Protein AF-A0A2U1VD91-F1 (afdb_monomer)

Sequence (65 aa):
MVVDVAAHHVDPLRHRRAHAETIS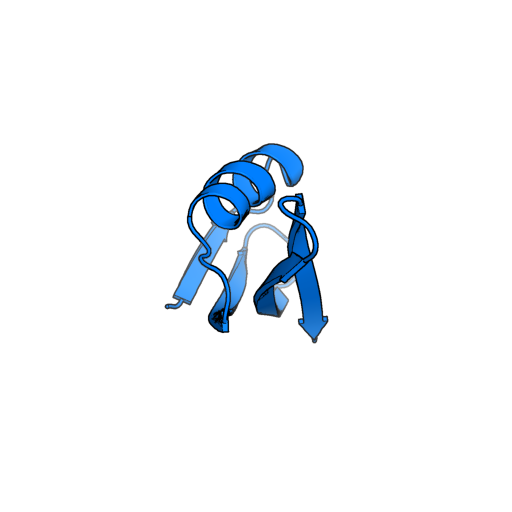TGEVLVNRVRLHGLGRPLTYMHSLIGWEANGRRAVLSCVQL

Nearest PDB structures (foldseek):
  8igd-assembly1_A  TM=6.930E-01  e=1.829E-01  Arabidopsis thaliana
  4wsn-assembly2_N  TM=4.619E-01  e=1.329E-01  Homo sapiens
  6zj8-assembly7_G  TM=6.292E-01  e=6.163E-01  Bordetella pertussis Tohama I
  4d10-assembly1_N  TM=4.653E-01  e=3.467E-01  Homo sapiens
  6m9y-assembly1_C  TM=5.038E-01  e=9.045E-01  Branchiostoma floridae

Foldseek 3Di:
DEDEDEPVPDPVVVVVVVVLVPADAQDKDKYWYWYPPPPDIDTKIWIWHWHDDPNDIDIDIDIGD

Solvent-accessible surface area (backbone atoms only — not comparable to full-atom values): 3856 Å² total; per-residue (Å²): 100,78,49,80,43,56,63,90,73,63,56,70,66,61,57,47,47,67,54,58,76,70,49,46,68,80,36,75,47,63,36,43,36,39,38,35,88,50,103,60,72,47,62,35,40,40,39,38,36,20,42,66,58,95,92,42,75,51,67,52,78,49,80,45,117

Radius of gyration: 13.16 Å; Cα contacts (8 Å, |Δi|>4): 112; chains: 1; bounding box: 29×21×36 Å

pLDDT: mean 73.72, std 14.38, range [45.12, 89.5]

Secondary structure (DSSP, 8-state):
-EEEEETTS--HHHHHHHHHTTPPTT-EEEEEEEEESSSS-EEEEEEEEEEEETTEEEEEEEEE-

Structure (mmCIF, N/CA/C/O backbone):
data_AF-A0A2U1VD91-F1
#
_entry.id   AF-A0A2U1VD91-F1
#
loop_
_atom_site.group_PDB
_atom_site.id
_atom_site.type_symbol
_atom_site.label_atom_id
_atom_site.label_alt_id
_atom_site.label_comp_id
_atom_site.label_asym_id
_atom_site.label_entity_id
_atom_site.label_seq_id
_atom_site.pdbx_PDB_ins_code
_atom_site.Cartn_x
_atom_site.Cartn_y
_atom_site.Cartn_z
_atom_site.occupancy
_atom_site.B_iso_or_equiv
_atom_site.auth_seq_id
_atom_site.auth_comp_id
_atom_site.auth_asym_id
_atom_site.auth_atom_id
_atom_site.pdbx_PDB_model_num
ATOM 1 N N . MET A 1 1 ? -5.279 -3.657 -8.948 1.00 52.62 1 MET A N 1
ATOM 2 C CA . MET A 1 1 ? -4.860 -2.561 -9.851 1.00 52.62 1 MET A CA 1
ATOM 3 C C . MET A 1 1 ? -3.382 -2.756 -10.180 1.00 52.62 1 MET A C 1
ATOM 5 O O . MET A 1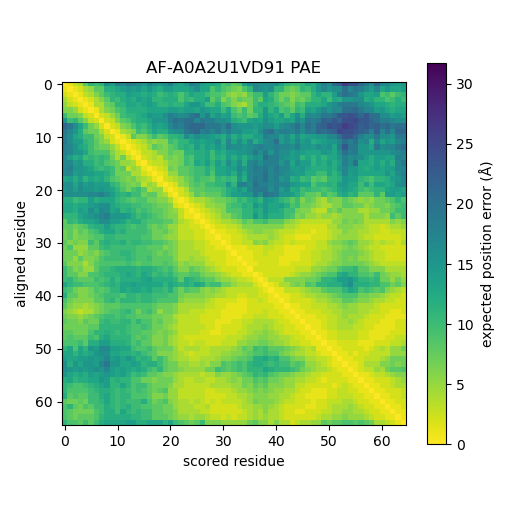 1 ? -2.634 -3.136 -9.285 1.00 52.62 1 MET A O 1
ATOM 9 N N . VAL A 1 2 ? -2.969 -2.591 -11.441 1.00 54.16 2 VAL A N 1
ATOM 10 C CA . VAL A 1 2 ? -1.542 -2.586 -11.822 1.00 54.16 2 VAL A CA 1
ATOM 11 C C . VAL A 1 2 ? -1.144 -1.136 -12.038 1.00 54.16 2 VAL A C 1
ATOM 13 O O . VAL A 1 2 ? -1.828 -0.431 -12.778 1.00 54.16 2 VAL A O 1
ATOM 16 N N . VAL A 1 3 ? -0.085 -0.693 -11.366 1.00 61.91 3 VAL A N 1
ATOM 17 C CA . VAL A 1 3 ? 0.436 0.670 -11.512 1.00 61.91 3 VAL A CA 1
ATOM 18 C C . VAL A 1 3 ? 1.795 0.576 -12.198 1.00 61.91 3 VAL A C 1
ATOM 20 O O . VAL A 1 3 ? 2.744 0.026 -11.634 1.00 61.91 3 VAL A O 1
ATOM 23 N N . ASP A 1 4 ? 1.872 1.077 -13.430 1.00 61.00 4 ASP A N 1
ATOM 24 C CA . ASP A 1 4 ? 3.133 1.241 -14.153 1.00 61.00 4 ASP A CA 1
ATOM 25 C C . ASP A 1 4 ? 3.762 2.572 -13.758 1.00 61.00 4 ASP A C 1
ATOM 27 O O . ASP A 1 4 ? 3.142 3.631 -13.878 1.00 61.00 4 ASP A O 1
ATOM 31 N N . VAL A 1 5 ? 5.001 2.516 -13.273 1.00 60.03 5 VAL A N 1
ATOM 32 C CA . VAL A 1 5 ? 5.687 3.698 -12.758 1.00 60.03 5 VAL A CA 1
ATOM 33 C C . VAL A 1 5 ? 7.091 3.791 -13.353 1.00 60.03 5 VAL A C 1
ATOM 35 O O . VAL A 1 5 ? 7.891 2.858 -13.274 1.00 60.03 5 VAL A O 1
ATOM 38 N N . ALA A 1 6 ? 7.408 4.936 -13.961 1.00 56.50 6 ALA A N 1
ATOM 39 C CA . ALA A 1 6 ? 8.749 5.227 -14.457 1.00 56.50 6 ALA A CA 1
ATOM 40 C C . ALA A 1 6 ? 9.672 5.611 -13.289 1.00 56.50 6 ALA A C 1
ATOM 42 O O . ALA A 1 6 ? 9.377 6.552 -12.551 1.00 56.50 6 ALA A O 1
ATOM 43 N N . ALA A 1 7 ? 10.813 4.931 -13.146 1.00 53.47 7 ALA A N 1
ATOM 44 C CA . ALA A 1 7 ? 11.749 5.096 -12.029 1.00 53.47 7 ALA A CA 1
ATOM 45 C C . ALA A 1 7 ? 12.307 6.526 -11.875 1.00 53.47 7 ALA A C 1
ATOM 47 O O . ALA A 1 7 ? 12.738 6.895 -10.789 1.00 53.47 7 ALA A O 1
ATOM 48 N N . HIS A 1 8 ? 12.258 7.353 -12.925 1.00 50.34 8 HIS A N 1
ATOM 49 C CA . HIS A 1 8 ? 12.730 8.744 -12.901 1.00 50.34 8 HIS A CA 1
ATOM 50 C C . HIS A 1 8 ? 11.669 9.776 -12.470 1.00 50.34 8 HIS A C 1
ATOM 52 O O . HIS A 1 8 ? 11.991 10.956 -12.395 1.00 50.34 8 HIS A O 1
ATOM 58 N N . HIS A 1 9 ? 10.411 9.377 -12.240 1.00 45.12 9 HIS A N 1
ATOM 59 C CA . HIS A 1 9 ? 9.291 10.295 -11.937 1.00 45.12 9 HIS A CA 1
ATOM 60 C C . HIS A 1 9 ? 8.641 10.049 -10.567 1.00 45.12 9 HIS A C 1
ATOM 62 O O . HIS A 1 9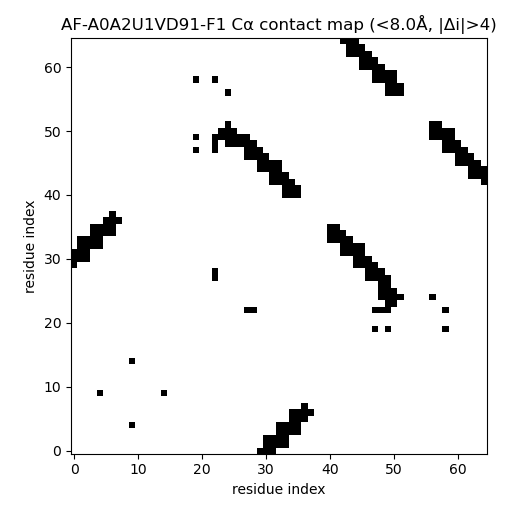 ? 7.579 10.595 -10.263 1.00 45.12 9 HIS A O 1
ATOM 68 N N . VAL A 1 10 ? 9.266 9.231 -9.720 1.00 49.88 10 VAL A N 1
ATOM 69 C CA . VAL A 1 10 ? 8.723 8.900 -8.403 1.00 49.88 10 VAL A CA 1
ATOM 70 C C . VAL A 1 10 ? 9.365 9.795 -7.363 1.00 49.88 10 VAL A C 1
ATOM 72 O O . VAL A 1 10 ? 10.499 9.556 -6.967 1.00 49.88 10 VAL A O 1
ATOM 75 N N . ASP A 1 11 ? 8.622 10.787 -6.877 1.00 52.94 11 ASP A N 1
ATOM 76 C CA . ASP A 1 11 ? 8.769 11.180 -5.478 1.00 52.94 11 ASP A CA 1
ATOM 77 C C . ASP A 1 11 ? 8.058 10.098 -4.642 1.00 52.94 11 ASP A C 1
ATOM 79 O O . ASP A 1 11 ? 6.817 10.040 -4.634 1.00 52.94 11 ASP A O 1
ATOM 83 N N . PRO A 1 12 ? 8.802 9.206 -3.959 1.00 49.50 12 PRO A N 1
ATOM 84 C CA . PRO A 1 12 ? 8.215 8.076 -3.244 1.00 49.50 12 PRO A CA 1
ATOM 85 C C . PRO A 1 12 ? 7.301 8.536 -2.107 1.00 49.50 12 PRO A C 1
ATOM 87 O O . PRO A 1 12 ? 6.364 7.828 -1.735 1.00 49.50 12 PRO A O 1
ATOM 90 N N . LEU A 1 13 ? 7.544 9.732 -1.565 1.00 45.56 13 LEU A N 1
ATOM 91 C CA . LEU A 1 13 ? 6.779 10.301 -0.461 1.00 45.56 13 LEU A CA 1
ATOM 92 C C . LEU A 1 13 ? 5.454 10.890 -0.949 1.00 45.56 13 LEU A C 1
ATOM 94 O O . LEU A 1 13 ? 4.426 10.729 -0.283 1.00 45.56 13 LEU A O 1
ATOM 98 N N . ARG A 1 14 ? 5.446 11.517 -2.131 1.00 49.44 14 ARG A N 1
ATOM 99 C CA . ARG A 1 14 ? 4.233 12.107 -2.716 1.00 49.44 14 ARG A CA 1
ATOM 100 C C . ARG A 1 14 ? 3.243 11.045 -3.190 1.00 49.44 14 ARG A C 1
ATOM 102 O O . ARG A 1 14 ? 2.044 11.188 -2.954 1.00 49.44 14 ARG A O 1
ATOM 109 N N . HIS A 1 15 ? 3.732 9.955 -3.784 1.00 53.56 15 HIS A N 1
ATOM 110 C CA . HIS A 1 15 ? 2.872 8.835 -4.176 1.00 53.56 15 HIS A CA 1
ATOM 111 C C . HIS A 1 15 ? 2.306 8.099 -2.949 1.00 53.56 15 HIS A C 1
ATOM 113 O O . HIS A 1 15 ? 1.121 7.768 -2.909 1.00 53.56 15 HIS A O 1
ATOM 119 N N . ARG A 1 16 ? 3.121 7.950 -1.892 1.00 52.56 16 ARG A N 1
ATOM 120 C CA . ARG A 1 16 ? 2.698 7.371 -0.611 1.00 52.56 16 ARG A CA 1
ATOM 121 C C . ARG A 1 16 ? 1.607 8.190 0.082 1.00 52.56 16 ARG A C 1
ATOM 123 O O . ARG A 1 16 ? 0.679 7.587 0.608 1.00 52.56 16 ARG A O 1
ATOM 130 N N . ARG A 1 17 ? 1.689 9.527 0.088 1.00 51.94 17 ARG A N 1
ATOM 131 C CA . ARG A 1 17 ? 0.651 10.387 0.696 1.00 51.94 17 ARG A CA 1
ATOM 132 C C . ARG A 1 17 ? -0.696 10.263 -0.009 1.00 51.94 17 ARG A C 1
ATOM 134 O O . ARG A 1 17 ? -1.681 9.955 0.649 1.00 51.94 17 ARG A O 1
ATOM 141 N N . ALA A 1 18 ? -0.719 10.403 -1.334 1.00 57.38 18 ALA A N 1
ATOM 142 C CA . ALA A 1 18 ? -1.964 10.342 -2.102 1.00 57.38 18 ALA A CA 1
ATOM 143 C C . ALA A 1 18 ? -2.687 8.984 -1.966 1.00 57.38 18 ALA A C 1
ATOM 145 O O . ALA A 1 18 ? -3.915 8.928 -1.972 1.00 57.38 18 ALA A O 1
ATOM 146 N N . HIS A 1 19 ? -1.935 7.887 -1.819 1.00 58.88 19 HIS A N 1
ATOM 147 C CA . HIS A 1 19 ? -2.507 6.559 -1.571 1.00 58.88 19 HIS A CA 1
ATOM 148 C C . HIS A 1 19 ? -2.872 6.313 -0.102 1.00 58.88 19 HIS A C 1
ATOM 150 O O . HIS A 1 19 ? -3.871 5.665 0.171 1.00 58.88 19 HIS A O 1
ATOM 156 N N . ALA A 1 20 ? -2.101 6.815 0.864 1.00 56.94 20 ALA A N 1
ATOM 157 C CA . ALA A 1 20 ? -2.416 6.614 2.280 1.00 56.94 20 ALA A CA 1
ATOM 158 C C . ALA A 1 20 ? -3.653 7.410 2.731 1.00 56.94 20 ALA A C 1
ATOM 160 O O . ALA A 1 20 ? -4.375 6.962 3.617 1.00 56.94 20 ALA A O 1
ATOM 161 N N . GLU A 1 21 ? -3.911 8.571 2.123 1.00 60.59 21 GLU A N 1
ATOM 162 C CA . GLU A 1 21 ? -5.070 9.417 2.443 1.00 60.59 21 GLU A CA 1
ATOM 163 C C . GLU A 1 21 ? -6.406 8.781 2.025 1.00 60.59 21 GLU A C 1
ATOM 165 O O . GLU A 1 21 ? -7.437 9.044 2.648 1.00 60.59 21 GLU A O 1
ATOM 170 N N . THR A 1 22 ? -6.387 7.909 1.012 1.00 64.94 22 THR A N 1
ATOM 171 C CA . THR A 1 22 ? -7.584 7.276 0.441 1.00 64.94 22 THR A CA 1
ATOM 172 C C . THR A 1 22 ? -7.966 5.951 1.098 1.00 64.94 22 THR A C 1
ATOM 174 O O . THR A 1 22 ? -9.109 5.533 0.952 1.00 64.94 22 THR A O 1
ATOM 177 N N . ILE A 1 23 ? -7.068 5.317 1.861 1.00 70.81 23 ILE A N 1
ATOM 178 C CA . ILE A 1 23 ? -7.322 3.995 2.450 1.00 70.81 23 ILE A CA 1
ATOM 179 C C . ILE A 1 23 ? -8.092 4.132 3.762 1.00 70.81 23 ILE A C 1
ATOM 181 O O . ILE A 1 23 ? -7.619 4.727 4.742 1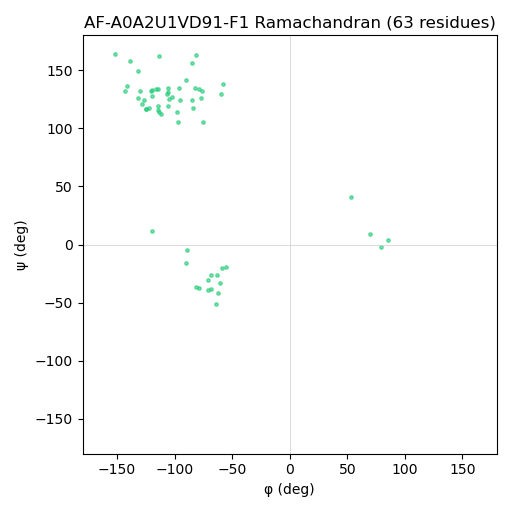.00 70.81 23 ILE A O 1
ATOM 185 N N . SER A 1 24 ? -9.291 3.563 3.773 1.00 75.31 24 SER A N 1
ATOM 186 C CA . SER A 1 24 ? -10.180 3.557 4.931 1.00 75.31 24 SER A CA 1
ATOM 187 C C . SER A 1 24 ? -9.808 2.457 5.930 1.00 75.31 24 SER A C 1
ATOM 189 O O . SER A 1 24 ? -9.070 1.518 5.633 1.00 75.31 24 SER A O 1
ATOM 191 N N . THR A 1 25 ? -10.314 2.569 7.155 1.00 78.81 25 THR A N 1
ATOM 192 C CA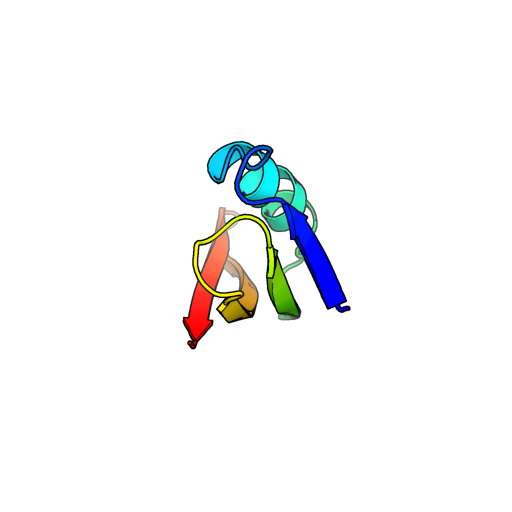 . THR A 1 25 ? -10.125 1.547 8.193 1.00 78.81 25 THR A CA 1
ATOM 193 C C . THR A 1 25 ? -10.701 0.205 7.744 1.00 78.81 25 THR A C 1
ATOM 195 O O . THR A 1 25 ? -11.851 0.139 7.319 1.00 78.81 25 THR A O 1
ATOM 198 N N . GLY A 1 26 ? -9.909 -0.866 7.850 1.00 75.69 26 GLY A N 1
ATOM 199 C CA . GLY A 1 26 ? -10.306 -2.210 7.415 1.00 75.69 26 GLY A CA 1
ATOM 200 C C . GLY A 1 26 ? -10.198 -2.439 5.905 1.00 75.69 26 GLY A C 1
ATOM 201 O O . GLY A 1 26 ? -10.435 -3.552 5.439 1.00 75.69 26 GLY A O 1
ATOM 202 N N . GLU A 1 27 ? -9.806 -1.420 5.141 1.00 78.69 27 GLU A N 1
ATOM 203 C CA . GLU A 1 27 ? -9.548 -1.548 3.715 1.00 78.69 27 GLU A CA 1
ATOM 204 C C . GLU A 1 27 ? -8.138 -2.094 3.477 1.00 78.69 27 GLU A C 1
ATOM 206 O O . GLU A 1 27 ? -7.154 -1.659 4.089 1.00 78.69 27 GLU A O 1
ATOM 211 N N . VAL A 1 28 ? -8.052 -3.061 2.565 1.00 81.44 28 VAL A N 1
ATOM 212 C CA . VAL A 1 28 ? -6.793 -3.632 2.096 1.00 81.44 28 VAL A CA 1
ATOM 213 C C . VAL A 1 28 ? -6.641 -3.284 0.628 1.00 81.44 28 VAL A C 1
ATOM 215 O O . VAL A 1 28 ? -7.407 -3.748 -0.218 1.00 81.44 28 VAL A O 1
ATOM 218 N N . LEU A 1 29 ? -5.615 -2.502 0.324 1.00 82.19 29 LEU A N 1
ATOM 219 C CA . LEU A 1 29 ? -5.251 -2.164 -1.039 1.00 82.19 29 LEU A CA 1
ATOM 220 C C . LEU A 1 29 ? -4.003 -2.950 -1.429 1.00 82.19 29 LEU A C 1
ATOM 222 O O . LEU A 1 29 ? -2.951 -2.819 -0.806 1.00 82.19 29 LEU A O 1
ATOM 226 N N . VAL A 1 30 ? -4.133 -3.779 -2.464 1.00 83.25 30 VAL A N 1
ATOM 227 C CA . VAL A 1 30 ? -3.035 -4.590 -2.998 1.00 83.25 30 VAL A CA 1
ATOM 228 C C . VAL A 1 30 ? -2.688 -4.103 -4.398 1.00 83.25 30 VAL A C 1
ATOM 230 O O . VAL A 1 30 ? -3.465 -4.248 -5.348 1.00 83.25 30 VAL A O 1
ATOM 233 N N . ASN A 1 31 ? -1.487 -3.553 -4.521 1.00 82.00 31 ASN A N 1
ATOM 234 C CA . ASN A 1 31 ? -0.929 -3.059 -5.765 1.00 82.00 31 ASN A CA 1
ATOM 235 C C . ASN A 1 31 ? 0.144 -4.006 -6.283 1.00 82.00 31 ASN A C 1
ATOM 237 O O . ASN A 1 31 ? 1.054 -4.403 -5.555 1.00 82.00 31 ASN A O 1
ATOM 241 N N . ARG A 1 32 ? 0.076 -4.297 -7.581 1.00 83.44 32 ARG A N 1
ATOM 242 C CA . ARG A 1 32 ? 1.212 -4.838 -8.322 1.00 83.44 32 ARG A CA 1
ATOM 243 C 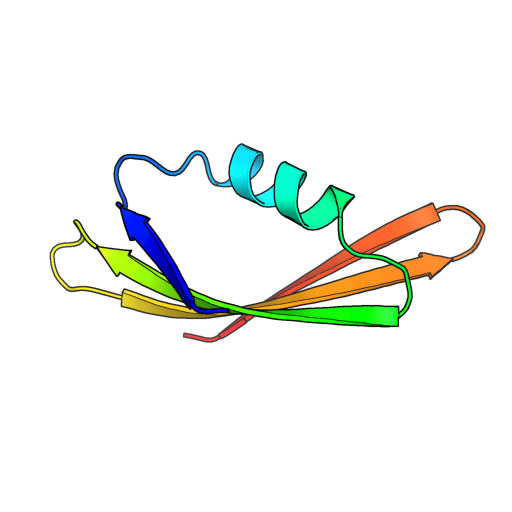C . ARG A 1 32 ? 1.882 -3.680 -9.040 1.00 83.44 32 ARG A C 1
ATOM 245 O O . ARG A 1 32 ? 1.272 -3.068 -9.918 1.00 83.44 32 ARG A O 1
ATOM 252 N N . VAL A 1 33 ? 3.108 -3.371 -8.646 1.00 83.56 33 VAL A N 1
ATOM 253 C CA . VAL A 1 33 ? 3.861 -2.235 -9.173 1.00 83.56 33 VAL A CA 1
ATOM 254 C C . VAL A 1 33 ? 4.950 -2.752 -10.090 1.00 83.56 33 VAL A C 1
ATOM 256 O O . VAL A 1 33 ? 5.713 -3.643 -9.712 1.00 83.56 33 VAL A O 1
ATOM 259 N N . ARG A 1 34 ? 5.029 -2.185 -11.293 1.00 83.56 34 ARG A N 1
ATOM 260 C CA . ARG A 1 34 ? 6.115 -2.452 -12.233 1.00 83.56 34 ARG A CA 1
ATOM 261 C C . ARG A 1 34 ? 6.923 -1.177 -12.435 1.00 83.56 3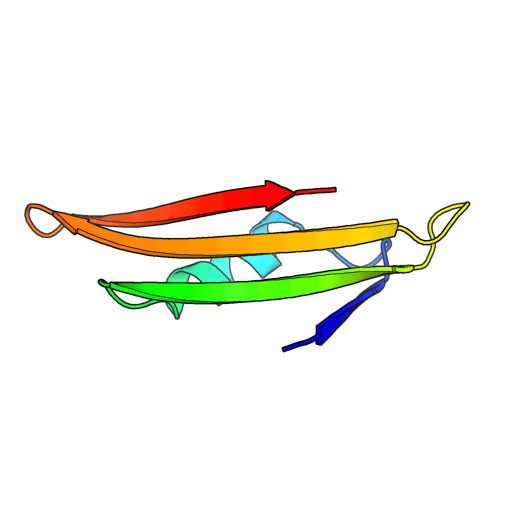4 ARG A C 1
ATOM 263 O O . ARG A 1 34 ? 6.400 -0.154 -12.870 1.00 83.56 34 ARG A O 1
ATOM 270 N N . LEU A 1 35 ? 8.200 -1.256 -12.082 1.00 82.19 35 LEU A N 1
ATOM 271 C CA . LEU A 1 35 ? 9.174 -0.188 -12.231 1.00 82.19 35 LEU A CA 1
ATOM 272 C C . LEU A 1 35 ? 9.949 -0.372 -13.535 1.00 82.19 35 LEU A C 1
ATOM 274 O O . LEU A 1 35 ? 10.583 -1.409 -13.761 1.00 82.19 35 LEU A O 1
ATOM 278 N N . HIS A 1 36 ? 9.926 0.669 -14.362 1.00 81.31 36 HIS A N 1
ATOM 279 C CA . HIS A 1 36 ? 10.679 0.761 -15.619 1.00 81.31 36 HIS A CA 1
ATOM 280 C C . HIS A 1 36 ? 11.747 1.856 -15.530 1.00 81.31 36 HIS A C 1
ATOM 282 O O . HIS A 1 36 ? 11.659 2.725 -14.671 1.00 81.31 36 HIS A O 1
ATOM 288 N N . GLY A 1 37 ? 12.753 1.845 -16.409 1.00 82.56 37 GLY A N 1
ATOM 289 C CA . GLY A 1 37 ? 13.875 2.807 -16.362 1.00 82.56 37 GLY A CA 1
ATOM 290 C C . GLY A 1 37 ? 15.021 2.403 -15.424 1.00 82.56 37 GLY A C 1
ATOM 291 O O . GLY A 1 37 ? 15.996 3.127 -15.268 1.00 82.56 37 GLY A O 1
ATOM 292 N N . LEU A 1 38 ? 14.925 1.218 -14.823 1.00 77.56 38 LEU A N 1
ATOM 293 C CA . LEU A 1 38 ? 16.043 0.531 -14.184 1.00 77.56 38 LEU A CA 1
ATOM 294 C C . LEU A 1 38 ? 16.812 -0.274 -15.243 1.00 77.56 38 LEU A C 1
ATOM 296 O O . LEU A 1 38 ? 16.224 -0.701 -16.237 1.00 77.56 38 LEU A O 1
ATOM 300 N N . GLY A 1 39 ? 18.097 -0.569 -15.005 1.00 84.50 39 GLY A N 1
ATOM 301 C CA . GLY A 1 39 ? 18.892 -1.439 -15.892 1.00 84.50 39 GLY A CA 1
ATOM 302 C C . GLY A 1 39 ? 18.269 -2.827 -16.126 1.00 84.50 39 GLY A C 1
ATOM 303 O O . GLY A 1 39 ? 18.582 -3.488 -17.114 1.00 84.50 39 GLY A O 1
ATOM 304 N N . ARG A 1 40 ? 17.350 -3.254 -15.247 1.00 83.81 40 ARG A N 1
ATOM 305 C CA . ARG A 1 40 ? 16.394 -4.349 -15.454 1.00 83.81 40 ARG A CA 1
ATOM 306 C C . ARG A 1 40 ? 15.042 -3.971 -14.831 1.00 83.81 40 ARG A C 1
ATOM 308 O O . ARG A 1 40 ? 15.055 -3.472 -13.707 1.00 83.81 40 ARG A O 1
ATOM 315 N N . PRO A 1 41 ? 13.895 -4.217 -15.494 1.00 84.69 41 PRO A N 1
ATOM 316 C CA . PRO A 1 41 ? 12.583 -3.960 -14.904 1.00 84.69 41 PRO A CA 1
ATOM 317 C C . PRO A 1 41 ? 12.389 -4.729 -13.594 1.00 84.69 41 PRO A C 1
ATOM 319 O O . PRO A 1 41 ? 12.717 -5.914 -13.522 1.00 84.69 41 PRO A O 1
ATOM 322 N N . LEU A 1 42 ? 11.811 -4.073 -12.587 1.00 86.62 42 LEU A N 1
ATOM 323 C CA . LEU A 1 42 ? 11.476 -4.688 -11.302 1.00 86.62 42 LEU A CA 1
ATOM 324 C C . LEU A 1 42 ? 9.960 -4.699 -11.133 1.00 86.62 42 LEU A C 1
ATOM 326 O O . LEU A 1 42 ? 9.300 -3.695 -11.379 1.00 86.62 42 LEU A O 1
ATOM 330 N N . THR A 1 43 ? 9.399 -5.826 -10.713 1.00 87.88 43 THR A N 1
ATOM 331 C CA . THR A 1 43 ? 7.990 -5.913 -10.317 1.00 87.88 43 THR A CA 1
ATOM 332 C C . THR A 1 43 ? 7.941 -6.276 -8.848 1.00 87.88 43 THR A C 1
ATOM 334 O O . THR A 1 43 ? 8.658 -7.183 -8.452 1.00 87.88 43 THR A O 1
ATOM 337 N N . TYR A 1 44 ? 7.120 -5.587 -8.062 1.00 84.75 44 TYR A N 1
ATOM 338 C CA . TYR A 1 44 ? 6.914 -5.909 -6.653 1.00 84.75 44 TYR A CA 1
ATOM 339 C C . TYR A 1 44 ? 5.436 -5.777 -6.278 1.00 84.75 44 TYR A C 1
ATOM 341 O O . TYR A 1 44 ? 4.656 -5.084 -6.944 1.00 84.75 44 TYR A O 1
ATOM 349 N N . MET A 1 45 ? 5.047 -6.458 -5.207 1.00 87.56 45 MET A N 1
ATOM 350 C CA . MET A 1 45 ? 3.732 -6.341 -4.590 1.00 87.56 45 MET A CA 1
ATOM 351 C C . MET A 1 45 ? 3.800 -5.361 -3.423 1.00 87.56 45 MET A C 1
ATOM 353 O O . MET A 1 45 ? 4.707 -5.419 -2.591 1.00 87.56 45 MET A O 1
ATOM 357 N N . HIS A 1 46 ? 2.824 -4.464 -3.351 1.00 86.62 46 HIS A N 1
ATOM 358 C CA . HIS A 1 46 ? 2.675 -3.491 -2.276 1.00 86.62 46 HIS A CA 1
ATOM 359 C C . HIS A 1 46 ? 1.286 -3.621 -1.674 1.00 86.62 46 HIS A C 1
ATOM 361 O O . HIS A 1 46 ? 0.293 -3.367 -2.353 1.00 86.62 46 HIS A O 1
ATOM 367 N N . SER A 1 47 ? 1.223 -3.998 -0.404 1.00 86.56 47 SER A N 1
ATOM 368 C CA . SER A 1 47 ? -0.025 -4.036 0.352 1.00 86.56 47 SER A CA 1
ATOM 369 C C . SER A 1 47 ? -0.071 -2.865 1.323 1.00 86.56 47 SER A C 1
ATOM 371 O O . SER A 1 47 ? 0.888 -2.624 2.064 1.00 86.56 47 SER A O 1
ATOM 373 N N . LEU A 1 48 ? -1.188 -2.150 1.325 1.00 86.12 48 LEU A N 1
ATOM 374 C CA . LEU A 1 48 ? -1.490 -1.080 2.262 1.00 86.12 48 LEU A CA 1
ATOM 375 C C . LEU A 1 48 ? -2.757 -1.452 3.037 1.00 86.12 48 LEU A C 1
ATOM 377 O O . LEU A 1 48 ? -3.766 -1.804 2.429 1.00 86.12 48 LEU A O 1
ATOM 381 N N . ILE A 1 49 ? -2.696 -1.395 4.366 1.00 85.62 49 ILE A N 1
ATOM 382 C CA . ILE A 1 49 ? -3.819 -1.750 5.243 1.00 85.62 49 ILE A CA 1
ATOM 383 C C . ILE A 1 49 ? -4.111 -0.568 6.156 1.00 85.62 49 ILE A C 1
ATOM 385 O O . ILE A 1 49 ? -3.253 -0.172 6.951 1.00 85.62 49 ILE A O 1
ATOM 389 N N . GLY A 1 50 ? -5.308 -0.002 6.025 1.00 86.94 50 GLY A N 1
ATOM 390 C CA . GLY A 1 50 ? -5.765 1.092 6.873 1.00 86.94 50 GLY A CA 1
ATOM 391 C C . GLY A 1 50 ? -6.233 0.585 8.230 1.00 86.94 50 GLY A C 1
ATOM 392 O O . GLY A 1 50 ? -7.012 -0.366 8.319 1.00 86.94 50 GLY A O 1
ATOM 393 N N . TRP A 1 51 ? -5.795 1.247 9.294 1.00 83.06 51 TRP A N 1
ATOM 394 C CA . TRP A 1 51 ? -6.297 1.017 10.641 1.00 83.06 51 TRP A CA 1
ATOM 395 C C . TRP A 1 51 ? -6.647 2.344 11.315 1.00 83.06 51 TRP A C 1
ATOM 397 O O . TRP A 1 51 ? -6.014 3.377 11.084 1.00 83.06 51 TRP A O 1
ATOM 407 N N . GLU A 1 52 ? -7.637 2.295 12.199 1.00 87.75 52 GLU A N 1
ATOM 408 C CA . GLU A 1 52 ? -7.944 3.373 13.126 1.00 87.75 52 GLU A CA 1
ATOM 409 C C . GLU A 1 52 ? -8.075 2.803 14.536 1.00 87.75 52 GLU A C 1
ATOM 411 O O . GLU A 1 52 ? -8.726 1.782 14.749 1.00 87.75 52 GLU A O 1
ATOM 416 N N . ALA A 1 53 ? -7.412 3.440 15.497 1.00 83.75 53 ALA A N 1
ATOM 417 C CA . ALA A 1 53 ? -7.523 3.103 16.910 1.00 83.75 53 ALA A CA 1
ATOM 418 C C . ALA A 1 53 ? -7.479 4.388 17.737 1.00 83.75 53 ALA A C 1
ATOM 420 O O . ALA A 1 53 ? -6.601 5.227 17.534 1.00 83.75 53 ALA A O 1
ATOM 421 N N . ASN A 1 54 ? -8.412 4.543 18.680 1.00 89.50 54 ASN A N 1
ATOM 422 C CA . ASN A 1 54 ? -8.498 5.714 19.564 1.00 89.50 54 ASN A CA 1
ATOM 423 C C . ASN A 1 54 ? -8.524 7.056 18.798 1.00 89.50 54 ASN A C 1
ATOM 425 O O . ASN A 1 54 ? -7.834 8.004 19.174 1.00 89.50 54 ASN A O 1
ATOM 429 N N . GLY A 1 55 ? -9.256 7.116 17.678 1.00 85.50 55 GLY A N 1
ATOM 430 C CA . GLY A 1 55 ? -9.353 8.305 16.819 1.00 85.50 55 GLY A CA 1
ATOM 431 C C . GLY A 1 55 ? -8.072 8.650 16.049 1.00 85.50 55 GLY A C 1
ATOM 432 O O . GLY A 1 55 ? -7.979 9.720 15.449 1.00 85.50 55 GLY A O 1
ATOM 433 N N . ARG A 1 56 ? -7.059 7.774 16.066 1.00 84.38 56 ARG A N 1
ATOM 434 C CA . ARG A 1 56 ? -5.830 7.926 15.280 1.00 84.38 56 ARG A CA 1
ATOM 435 C C . ARG A 1 56 ? -5.854 6.971 14.101 1.00 84.38 56 ARG A C 1
ATOM 437 O O . ARG A 1 56 ? -5.978 5.763 14.290 1.00 84.38 56 ARG A O 1
ATOM 444 N N . ARG A 1 57 ? -5.672 7.522 12.902 1.00 83.56 57 ARG A N 1
ATOM 445 C CA . ARG A 1 57 ? -5.512 6.755 11.664 1.00 83.56 57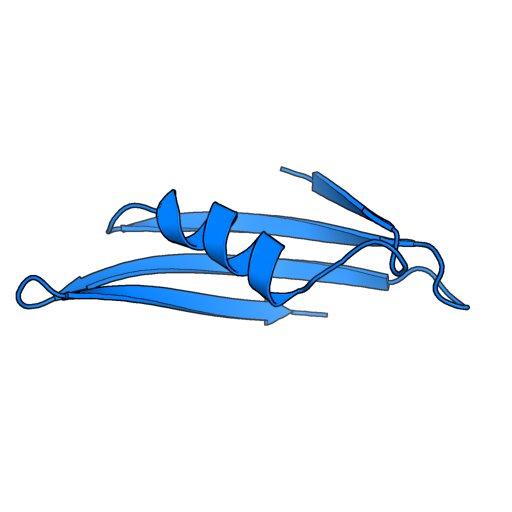 ARG A CA 1
ATOM 446 C C . ARG A 1 57 ? -4.049 6.439 11.413 1.00 83.56 57 ARG A C 1
ATOM 448 O O . ARG A 1 57 ? -3.178 7.288 11.614 1.00 83.56 57 ARG A O 1
ATOM 455 N N . ALA A 1 58 ? -3.799 5.242 10.914 1.00 83.25 58 ALA A N 1
ATOM 456 C CA . ALA A 1 58 ? -2.505 4.867 10.387 1.00 83.25 58 ALA A CA 1
ATOM 457 C C . ALA A 1 58 ? -2.649 3.794 9.305 1.00 83.25 58 ALA A C 1
ATOM 459 O O . ALA A 1 58 ? -3.697 3.177 9.134 1.00 83.25 58 ALA A O 1
ATOM 460 N N . VAL A 1 59 ? -1.582 3.618 8.532 1.00 83.56 59 VAL A N 1
ATOM 461 C CA . VAL A 1 59 ? -1.547 2.695 7.399 1.00 83.56 59 VAL A CA 1
ATOM 462 C C . VAL A 1 59 ? -0.326 1.802 7.550 1.00 83.56 59 VAL A C 1
ATOM 464 O O . VAL A 1 59 ? 0.808 2.289 7.585 1.00 83.56 59 VAL A O 1
ATOM 467 N N . LEU A 1 60 ? -0.553 0.493 7.626 1.00 83.44 60 LEU A N 1
ATOM 468 C CA . LEU A 1 60 ? 0.508 -0.499 7.516 1.00 83.44 60 LEU A CA 1
ATOM 469 C C . LEU A 1 60 ? 0.903 -0.629 6.042 1.00 83.44 60 LEU A C 1
ATOM 471 O O . LEU A 1 60 ? 0.041 -0.751 5.178 1.00 83.44 60 LEU A O 1
ATOM 475 N N . SER A 1 61 ? 2.205 -0.605 5.760 1.00 85.00 61 SER A N 1
ATOM 476 C CA . SER A 1 61 ? 2.755 -0.722 4.409 1.00 85.00 61 SER A CA 1
ATOM 477 C C . SER A 1 61 ? 3.702 -1.911 4.328 1.00 85.00 61 SER A C 1
ATOM 479 O O . SER A 1 61 ? 4.747 -1.898 4.977 1.00 85.00 61 SER A O 1
ATOM 481 N N . CYS A 1 62 ? 3.372 -2.892 3.490 1.00 86.44 62 CYS A N 1
ATOM 482 C CA . CYS A 1 62 ? 4.139 -4.123 3.303 1.00 86.44 62 CYS A CA 1
ATOM 483 C C . CYS A 1 62 ? 4.586 -4.265 1.846 1.00 86.44 62 CYS A C 1
ATOM 485 O O . CYS A 1 62 ? 3.777 -4.113 0.933 1.00 86.44 62 CYS A O 1
ATOM 487 N N . VAL A 1 63 ? 5.862 -4.582 1.627 1.00 87.00 63 VAL A N 1
ATOM 488 C CA . VAL A 1 63 ? 6.446 -4.763 0.292 1.00 87.00 63 VAL A CA 1
ATOM 489 C C . VAL A 1 63 ? 6.971 -6.186 0.163 1.00 87.00 63 VAL A C 1
ATOM 491 O O . VAL A 1 63 ? 7.675 -6.662 1.052 1.00 87.00 63 VAL A O 1
ATOM 494 N N . GLN A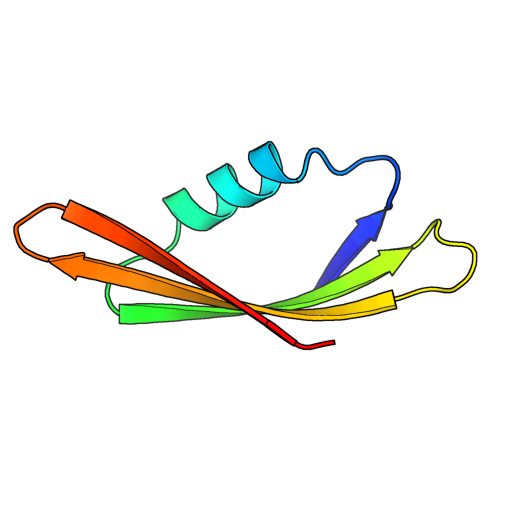 1 64 ? 6.645 -6.839 -0.949 1.00 88.50 64 GLN A N 1
ATOM 495 C CA . GLN A 1 64 ? 7.169 -8.146 -1.330 1.00 88.50 64 GLN A CA 1
ATOM 496 C C . GLN A 1 64 ? 7.759 -8.050 -2.739 1.00 88.50 64 GLN A C 1
ATOM 498 O O . GLN A 1 64 ? 7.073 -7.620 -3.666 1.00 88.50 64 GLN A O 1
ATOM 503 N N . LEU A 1 65 ? 9.034 -8.421 -2.867 1.00 84.06 65 LEU A N 1
ATOM 504 C CA . LEU A 1 65 ? 9.771 -8.492 -4.133 1.00 84.06 65 LEU A CA 1
ATOM 505 C C . LEU A 1 65 ? 9.418 -9.761 -4.913 1.00 84.06 65 LEU A C 1
ATOM 507 O O . LEU A 1 65 ? 9.217 -10.811 -4.261 1.00 84.06 65 LEU A O 1
#

Mean predicted aligned error: 8.19 Å